Protein AF-A0A542EGG4-F1 (afdb_monomer)

Organism: NCBI:txid587872

Structure (mmCIF, N/CA/C/O backbone):
data_AF-A0A542EGG4-F1
#
_entry.id   AF-A0A542EGG4-F1
#
loop_
_atom_site.group_PDB
_atom_site.id
_atom_site.type_symbol
_atom_site.label_atom_id
_atom_site.label_alt_id
_atom_site.label_comp_id
_atom_site.label_asym_id
_atom_site.label_entity_id
_atom_site.label_seq_id
_atom_site.pdbx_PDB_ins_code
_atom_site.Cartn_x
_atom_site.Cartn_y
_atom_site.Cartn_z
_atom_site.occupancy
_atom_site.B_iso_or_equiv
_atom_site.auth_seq_id
_atom_site.auth_comp_id
_atom_site.auth_asym_id
_atom_site.auth_atom_id
_atom_site.pdbx_PDB_model_num
ATOM 1 N N . MET A 1 1 ? -15.621 12.700 -22.439 1.00 41.91 1 MET A N 1
ATOM 2 C CA . MET A 1 1 ? -15.819 11.638 -21.428 1.00 41.91 1 MET A CA 1
ATOM 3 C C . MET A 1 1 ? -14.914 11.967 -20.253 1.00 41.91 1 MET A C 1
ATOM 5 O O . MET A 1 1 ? -13.729 12.175 -20.471 1.00 41.91 1 MET A O 1
ATOM 9 N N . ARG A 1 2 ? -15.470 12.195 -19.060 1.00 46.06 2 ARG A N 1
ATOM 10 C CA . ARG A 1 2 ? -14.696 12.574 -17.867 1.00 46.06 2 ARG A CA 1
ATOM 11 C C . ARG A 1 2 ? -14.009 11.314 -17.336 1.00 46.06 2 ARG A C 1
ATOM 13 O O . ARG A 1 2 ? -14.687 10.437 -16.821 1.00 46.06 2 ARG A O 1
ATOM 20 N N . SER A 1 3 ? -12.698 11.219 -17.540 1.00 48.97 3 SER A N 1
ATOM 21 C CA . SER A 1 3 ? -11.841 10.110 -17.114 1.00 48.97 3 SER A CA 1
ATOM 22 C C . SER A 1 3 ? -11.917 9.910 -15.596 1.00 48.97 3 SER A C 1
ATOM 24 O O . SER A 1 3 ? -11.271 10.639 -14.851 1.00 48.97 3 SER A O 1
ATOM 26 N N . ASN A 1 4 ? -12.720 8.946 -15.142 1.00 55.47 4 ASN A N 1
ATOM 27 C CA . ASN A 1 4 ? -1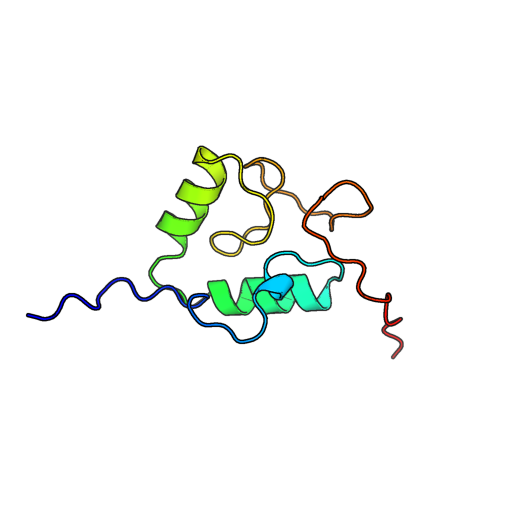2.846 8.563 -13.729 1.00 55.47 4 ASN A CA 1
ATOM 28 C C . ASN A 1 4 ? -12.505 7.074 -13.495 1.00 55.47 4 ASN A C 1
ATOM 30 O O . ASN A 1 4 ? -12.877 6.501 -12.479 1.00 55.47 4 ASN A O 1
ATOM 34 N N . ASP A 1 5 ? -11.788 6.434 -14.419 1.00 57.69 5 ASP A N 1
ATOM 35 C CA . ASP A 1 5 ? -11.601 4.971 -14.427 1.00 57.69 5 ASP A CA 1
ATOM 36 C C . ASP A 1 5 ? -10.471 4.440 -13.529 1.00 57.69 5 ASP A C 1
ATOM 38 O O . ASP A 1 5 ? -10.242 3.237 -13.451 1.00 57.69 5 ASP A O 1
ATOM 42 N N . LEU A 1 6 ? -9.766 5.311 -12.805 1.00 64.69 6 LEU A N 1
ATOM 43 C CA . LEU A 1 6 ? -8.744 4.900 -11.836 1.00 64.69 6 LEU A CA 1
ATOM 44 C C . LEU A 1 6 ? -8.921 5.650 -10.517 1.00 64.69 6 LEU A C 1
ATOM 46 O O . LEU A 1 6 ? -8.004 6.310 -10.032 1.00 64.69 6 LEU A O 1
ATOM 50 N N . GLN A 1 7 ? -10.109 5.562 -9.920 1.00 75.88 7 GLN A N 1
ATOM 51 C CA . GLN A 1 7 ? -10.282 6.025 -8.547 1.00 75.88 7 GLN A CA 1
ATOM 52 C C . GLN A 1 7 ? -9.615 5.024 -7.594 1.00 75.88 7 GLN A C 1
ATOM 54 O O . GLN A 1 7 ? -10.010 3.863 -7.494 1.00 75.88 7 GLN A O 1
ATOM 59 N N . TRP A 1 8 ? -8.545 5.457 -6.928 1.00 86.31 8 TRP A N 1
ATOM 60 C CA . TRP A 1 8 ? -7.835 4.634 -5.952 1.00 86.31 8 TRP A CA 1
ATOM 61 C C . TRP A 1 8 ? -8.667 4.569 -4.672 1.00 86.31 8 TRP A C 1
ATOM 63 O O . TRP A 1 8 ? -8.970 5.611 -4.097 1.00 86.31 8 TRP A O 1
ATOM 73 N N . ALA A 1 9 ? -9.004 3.367 -4.197 1.00 89.00 9 ALA A N 1
ATOM 74 C CA . ALA A 1 9 ? -9.879 3.179 -3.031 1.00 89.00 9 ALA A CA 1
ATOM 75 C C . ALA A 1 9 ? -9.351 3.833 -1.736 1.00 89.00 9 ALA A C 1
ATOM 77 O O . ALA A 1 9 ? -10.120 4.140 -0.832 1.00 89.00 9 ALA A O 1
ATOM 78 N N . CYS A 1 10 ? -8.037 4.048 -1.641 1.00 89.81 10 CYS A N 1
ATOM 79 C CA . CYS A 1 10 ? -7.399 4.731 -0.518 1.00 89.81 10 CYS A CA 1
ATOM 80 C C . CYS A 1 10 ? -7.407 6.267 -0.629 1.00 89.81 10 C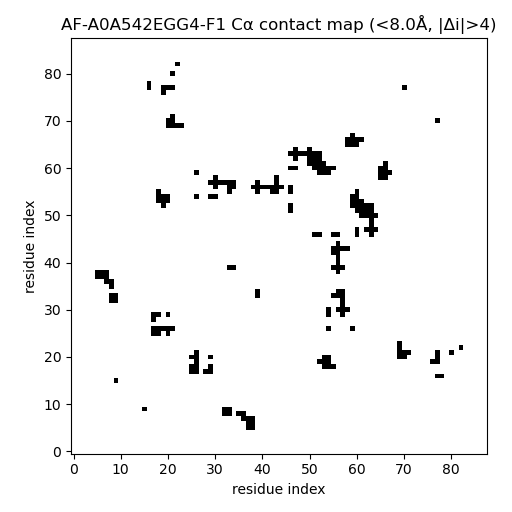YS A C 1
ATOM 82 O O . CYS A 1 10 ? -7.132 6.946 0.361 1.00 89.81 10 CYS A O 1
ATOM 84 N N . SER A 1 11 ? -7.696 6.829 -1.807 1.00 88.00 11 SER A N 1
ATOM 85 C CA . SER A 1 11 ? -7.647 8.274 -2.034 1.00 88.00 11 SER A CA 1
ATOM 86 C C . SER A 1 11 ? -8.786 8.977 -1.295 1.00 88.00 11 SER A C 1
ATOM 88 O O . SER A 1 11 ? -9.946 8.591 -1.418 1.00 88.00 11 SER A O 1
ATOM 90 N N . GLY A 1 12 ? -8.455 9.997 -0.500 1.00 83.81 12 GLY A N 1
ATOM 91 C CA . GLY A 1 12 ? -9.424 10.723 0.328 1.00 83.81 12 GLY A CA 1
ATOM 92 C C . GLY A 1 12 ? -9.868 9.987 1.597 1.00 83.81 12 GLY A C 1
ATOM 93 O O . GLY A 1 12 ? -10.801 10.441 2.258 1.00 83.81 12 GLY A O 1
ATOM 94 N N . HIS A 1 13 ? -9.220 8.874 1.965 1.00 87.69 13 HIS A N 1
ATOM 95 C CA . HIS A 1 13 ? -9.522 8.185 3.219 1.00 87.69 13 HIS A CA 1
ATOM 96 C C . HIS A 1 13 ? -9.294 9.130 4.419 1.00 87.69 13 HIS A C 1
ATOM 98 O O . HIS A 1 13 ? -8.235 9.757 4.497 1.00 87.69 13 HIS A O 1
ATOM 104 N N . PRO A 1 14 ? -10.228 9.216 5.388 1.00 88.38 14 PRO A N 1
ATOM 105 C CA . PRO A 1 14 ? -10.139 10.167 6.504 1.00 88.38 14 PRO A CA 1
ATOM 106 C C . PRO A 1 14 ? -8.960 9.902 7.454 1.00 88.38 14 PRO A C 1
ATOM 108 O O . PRO A 1 14 ? -8.608 10.761 8.255 1.00 88.38 14 PRO A O 1
ATOM 111 N N . GLN A 1 15 ? -8.370 8.706 7.384 1.00 87.06 15 GLN A N 1
ATOM 112 C CA . GLN A 1 15 ? -7.240 8.265 8.206 1.00 87.06 15 GLN A CA 1
ATOM 113 C C . GLN A 1 15 ? -6.164 7.631 7.312 1.00 87.06 15 GLN A C 1
ATOM 115 O O . GLN A 1 15 ? -6.158 6.407 7.151 1.00 87.06 15 GLN A O 1
ATOM 120 N N . PRO A 1 16 ? -5.291 8.420 6.665 1.00 88.06 16 PRO A N 1
ATOM 121 C CA . PRO A 1 16 ? -4.251 7.897 5.776 1.00 88.06 16 PRO A CA 1
ATOM 122 C C . PRO A 1 16 ? -3.185 7.078 6.521 1.00 88.06 16 PRO A C 1
ATOM 124 O O . PRO A 1 16 ? -2.562 6.193 5.939 1.00 88.06 16 PRO A O 1
ATOM 127 N N . GLU A 1 17 ? -3.011 7.295 7.826 1.00 87.69 17 GLU A N 1
ATOM 128 C CA . GLU A 1 17 ? -2.091 6.512 8.659 1.00 87.69 17 GLU A CA 1
ATOM 129 C C . GLU A 1 17 ? -2.388 5.004 8.700 1.00 87.69 17 GLU A C 1
ATOM 131 O O . GLU A 1 17 ? -1.513 4.227 9.069 1.00 87.69 17 GLU A O 1
ATOM 136 N N . ILE A 1 18 ? -3.605 4.569 8.344 1.00 90.69 18 ILE A N 1
ATOM 137 C CA . ILE A 1 18 ? -3.991 3.155 8.405 1.00 90.69 18 ILE A CA 1
ATOM 138 C C . ILE A 1 18 ? -3.160 2.313 7.430 1.00 90.69 18 ILE A C 1
ATOM 140 O O . ILE A 1 18 ? -2.865 1.152 7.705 1.00 90.69 18 ILE A O 1
ATOM 144 N N . PHE A 1 19 ? -2.714 2.926 6.327 1.00 91.62 19 PHE A N 1
ATOM 145 C CA . PHE A 1 19 ? -1.823 2.314 5.342 1.00 91.62 19 PHE A CA 1
ATOM 146 C C . PHE A 1 19 ? -0.374 2.207 5.838 1.00 91.62 19 PHE A C 1
ATOM 148 O O . PHE A 1 19 ? 0.436 1.548 5.196 1.00 91.62 19 PHE A O 1
ATOM 155 N N . PHE A 1 20 ? -0.054 2.749 7.016 1.00 90.56 20 PHE A N 1
ATOM 156 C CA . PHE A 1 20 ? 1.225 2.584 7.711 1.00 90.56 20 PHE A CA 1
ATOM 157 C C . PHE A 1 20 ? 0.997 1.899 9.069 1.00 90.56 20 PHE A C 1
ATOM 159 O O . PHE A 1 20 ? 1.119 2.525 10.126 1.00 90.56 20 PHE A O 1
ATOM 166 N N . PRO A 1 21 ? 0.603 0.613 9.064 1.00 88.06 21 PRO A N 1
ATOM 167 C CA . PRO A 1 21 ? 0.054 -0.035 10.242 1.00 88.06 21 PRO A CA 1
ATOM 168 C C . PRO A 1 21 ? 1.121 -0.364 11.288 1.00 88.06 21 PRO A C 1
ATOM 170 O O . PRO A 1 21 ? 2.150 -0.974 10.992 1.00 88.06 21 PRO A O 1
ATOM 173 N N . ASN A 1 22 ? 0.789 -0.062 12.543 1.00 84.44 22 ASN A N 1
ATOM 174 C CA . ASN A 1 22 ? 1.562 -0.459 13.726 1.00 84.44 22 ASN A CA 1
ATOM 175 C C . ASN A 1 22 ? 0.893 -1.590 14.516 1.00 84.44 22 ASN A C 1
ATOM 177 O O . ASN A 1 22 ? 1.466 -2.108 15.472 1.00 84.44 22 ASN A O 1
ATOM 181 N N . THR A 1 23 ? -0.324 -1.976 14.126 1.00 86.44 23 THR A N 1
ATOM 182 C CA . THR A 1 23 ? -1.084 -3.072 14.729 1.00 86.44 23 THR A CA 1
ATOM 183 C C . THR A 1 23 ? -1.594 -4.026 13.649 1.00 86.44 23 THR A C 1
ATOM 185 O O . THR A 1 23 ? -1.801 -3.639 12.497 1.00 86.44 23 THR A O 1
ATOM 188 N N . ASN A 1 24 ? -1.844 -5.287 14.019 1.00 89.69 24 ASN A N 1
ATOM 189 C CA . ASN A 1 24 ? -2.413 -6.273 13.090 1.00 89.69 24 ASN A CA 1
ATOM 190 C C . ASN A 1 24 ? -3.831 -5.888 12.647 1.00 89.69 24 ASN A C 1
ATOM 192 O O . ASN A 1 24 ? -4.250 -6.226 11.538 1.00 89.69 24 ASN A O 1
ATOM 196 N N . ARG A 1 25 ? -4.556 -5.152 13.497 1.00 90.62 25 ARG A N 1
ATOM 197 C CA . ARG A 1 25 ? -5.881 -4.616 13.188 1.00 90.62 25 ARG A CA 1
ATOM 198 C C . ARG A 1 25 ? -5.810 -3.606 12.046 1.00 90.62 25 ARG A C 1
ATOM 200 O O . ARG A 1 25 ? -6.543 -3.759 11.073 1.00 90.62 25 ARG A O 1
ATOM 207 N N . ASP A 1 26 ? -4.901 -2.638 12.135 1.00 90.81 26 ASP A N 1
ATOM 208 C CA . ASP A 1 26 ? -4.724 -1.613 11.099 1.00 90.81 26 ASP A CA 1
ATOM 209 C C . ASP A 1 26 ? -4.231 -2.237 9.792 1.00 90.81 26 ASP A C 1
ATOM 211 O O . ASP A 1 26 ? -4.750 -1.927 8.723 1.00 90.81 26 ASP A O 1
ATOM 215 N N . LEU A 1 27 ? -3.303 -3.198 9.876 1.00 92.31 27 LEU A N 1
ATOM 216 C CA . LEU A 1 27 ? -2.817 -3.933 8.707 1.00 92.31 27 LEU A CA 1
ATOM 217 C C . LEU A 1 27 ? -3.955 -4.664 7.989 1.00 92.31 27 LEU A C 1
ATOM 219 O O . LEU A 1 27 ? -4.063 -4.602 6.766 1.00 92.31 27 LEU A O 1
ATOM 223 N N . SER A 1 28 ? -4.812 -5.347 8.746 1.00 93.25 28 SER A N 1
ATOM 224 C CA . SER A 1 28 ? -5.961 -6.064 8.188 1.00 93.25 28 SER A CA 1
ATOM 225 C C . SER A 1 28 ? -6.973 -5.100 7.563 1.00 93.25 28 SER A C 1
ATOM 227 O O . SER A 1 28 ? -7.485 -5.366 6.477 1.00 93.25 28 SER A O 1
ATOM 229 N N . ALA A 1 29 ? -7.223 -3.957 8.207 1.00 93.00 29 ALA A N 1
ATOM 230 C CA . ALA A 1 29 ? -8.119 -2.926 7.694 1.00 93.00 29 ALA A CA 1
ATOM 231 C C . ALA A 1 29 ? -7.592 -2.289 6.396 1.00 93.00 29 ALA A C 1
ATOM 233 O O . ALA A 1 29 ? -8.327 -2.213 5.413 1.00 93.00 29 ALA A O 1
ATOM 234 N N . ALA A 1 30 ? -6.310 -1.920 6.342 1.00 93.81 30 ALA A N 1
ATOM 235 C CA . ALA A 1 30 ? -5.682 -1.382 5.137 1.00 93.81 30 ALA A CA 1
ATOM 236 C C . ALA A 1 30 ? -5.701 -2.386 3.975 1.00 93.81 30 ALA A C 1
ATOM 238 O O . ALA A 1 30 ? -6.069 -2.034 2.854 1.00 93.81 30 ALA A O 1
ATOM 239 N N . LYS A 1 31 ? -5.390 -3.663 4.241 1.00 94.06 31 LYS A N 1
ATOM 240 C CA . LYS A 1 31 ? -5.483 -4.730 3.232 1.00 94.06 31 LYS A CA 1
ATOM 241 C C . LYS A 1 31 ? -6.897 -4.890 2.678 1.00 94.06 31 LYS A C 1
ATOM 243 O O . LYS A 1 31 ? -7.042 -5.116 1.478 1.00 94.06 31 LYS A O 1
ATOM 248 N N . LYS A 1 32 ? -7.918 -4.749 3.530 1.00 94.38 32 LYS A N 1
ATOM 249 C CA . LYS A 1 32 ? -9.328 -4.790 3.127 1.00 94.38 32 LYS A CA 1
ATOM 250 C C . LYS A 1 32 ? -9.709 -3.600 2.245 1.00 94.38 32 LYS A C 1
ATOM 252 O O . LYS A 1 32 ? -10.376 -3.792 1.245 1.00 94.38 32 LYS A O 1
ATOM 257 N N . ILE A 1 33 ? -9.230 -2.391 2.540 1.00 93.06 33 ILE A N 1
ATOM 258 C CA . ILE A 1 33 ? -9.460 -1.238 1.650 1.00 93.06 33 ILE A CA 1
ATOM 259 C C . ILE A 1 33 ? -8.837 -1.491 0.268 1.00 93.06 33 ILE A C 1
ATOM 261 O O . ILE A 1 33 ? -9.421 -1.171 -0.765 1.00 93.06 33 ILE A O 1
ATOM 265 N N . CYS A 1 34 ? -7.655 -2.108 0.228 1.00 93.56 34 CYS A N 1
ATOM 266 C CA . CYS A 1 34 ? -6.996 -2.436 -1.030 1.00 93.56 34 CYS A CA 1
ATOM 267 C C . CYS A 1 34 ? -7.624 -3.615 -1.793 1.00 93.56 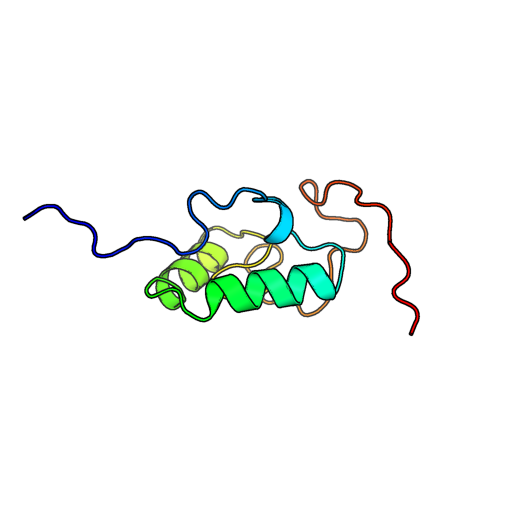34 CYS A C 1
ATOM 269 O O . CYS A 1 34 ? -7.317 -3.752 -2.978 1.00 93.56 34 CYS A O 1
ATOM 271 N N . SER A 1 35 ? -8.423 -4.493 -1.169 1.00 89.88 35 SER A N 1
ATOM 272 C CA . SER A 1 35 ? -8.903 -5.722 -1.829 1.00 89.88 35 SER A CA 1
ATOM 273 C C . SER A 1 35 ? -9.836 -5.437 -2.996 1.00 89.88 35 SER A C 1
ATOM 275 O O . SER A 1 35 ? -9.740 -6.126 -4.008 1.00 89.88 35 SER A O 1
ATOM 277 N N . ASP A 1 36 ? -10.646 -4.387 -2.870 1.00 85.38 36 ASP A N 1
ATOM 278 C CA . ASP A 1 36 ? -11.692 -4.033 -3.833 1.00 85.38 36 ASP A CA 1
ATOM 279 C C . ASP A 1 36 ? -11.249 -2.904 -4.783 1.00 85.38 36 ASP A C 1
ATOM 281 O O . ASP A 1 36 ? -12.035 -2.379 -5.568 1.00 85.38 36 ASP A O 1
ATOM 285 N N . CYS A 1 37 ? -9.972 -2.507 -4.721 1.00 91.94 37 CYS A N 1
ATOM 286 C CA . CYS A 1 37 ? -9.430 -1.420 -5.528 1.00 91.94 37 CYS 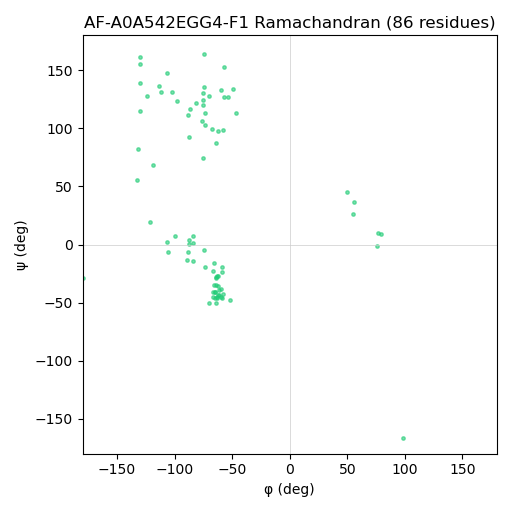A CA 1
ATOM 287 C C . CYS A 1 37 ? -9.085 -1.904 -6.950 1.00 91.94 37 CYS A C 1
ATOM 289 O O . CYS A 1 37 ? -8.205 -2.760 -7.096 1.00 91.94 37 CYS A O 1
ATOM 291 N N . PRO A 1 38 ? -9.655 -1.316 -8.020 1.00 91.00 38 PRO A N 1
ATOM 292 C CA . PRO A 1 38 ? -9.329 -1.706 -9.397 1.00 91.00 38 PRO A CA 1
ATOM 293 C C . PRO A 1 38 ? -7.855 -1.441 -9.748 1.00 91.00 38 PRO A C 1
ATOM 295 O O . PRO A 1 38 ? -7.255 -2.155 -10.546 1.00 91.00 38 PRO A O 1
ATOM 298 N N . ALA A 1 39 ? -7.228 -0.461 -9.092 1.00 90.94 39 ALA A N 1
ATOM 299 C CA . ALA A 1 39 ? -5.823 -0.116 -9.285 1.00 90.94 39 ALA A CA 1
ATOM 300 C C . ALA A 1 39 ? -4.848 -0.975 -8.452 1.00 90.94 39 ALA A C 1
ATOM 302 O O . ALA A 1 39 ? -3.654 -0.679 -8.436 1.00 90.94 39 ALA A O 1
ATOM 303 N N . LYS A 1 40 ? -5.307 -2.027 -7.753 1.00 92.31 40 LYS A N 1
ATOM 304 C CA . LYS A 1 40 ? -4.496 -2.811 -6.798 1.00 92.31 40 LYS A CA 1
ATOM 305 C C . LYS A 1 40 ? -3.168 -3.306 -7.381 1.00 92.31 40 LYS A C 1
ATOM 307 O O . LYS A 1 40 ? -2.132 -3.130 -6.745 1.00 92.31 40 LYS A O 1
ATOM 312 N N . LEU A 1 41 ? -3.185 -3.897 -8.579 1.00 92.50 41 LEU A N 1
ATOM 313 C CA . LEU A 1 41 ? -1.977 -4.442 -9.216 1.00 92.50 41 LEU A CA 1
ATOM 314 C C . LEU A 1 41 ? -0.983 -3.337 -9.599 1.00 92.50 41 LEU A C 1
ATOM 316 O O . LEU A 1 41 ? 0.206 -3.446 -9.307 1.00 92.50 41 LEU A O 1
ATOM 320 N N . MET A 1 42 ? -1.484 -2.254 -10.197 1.00 93.69 42 MET A N 1
ATOM 321 C CA . MET A 1 42 ? -0.680 -1.090 -10.585 1.00 93.69 42 MET A CA 1
ATOM 322 C C . MET A 1 42 ? -0.070 -0.401 -9.358 1.00 93.69 42 MET A C 1
ATOM 324 O O . MET A 1 42 ? 1.121 -0.116 -9.338 1.00 93.69 42 MET A O 1
ATOM 328 N N . CYS A 1 43 ? -0.872 -0.198 -8.309 1.00 94.38 43 CYS A N 1
ATOM 329 C CA . CYS A 1 43 ? -0.442 0.378 -7.037 1.00 94.38 43 CYS A CA 1
ATOM 330 C C . CYS A 1 43 ? 0.620 -0.492 -6.352 1.00 94.38 43 CYS A C 1
ATOM 332 O O . CYS A 1 43 ? 1.630 0.030 -5.890 1.00 94.38 43 CYS A O 1
ATOM 334 N N . GLY A 1 44 ? 0.434 -1.816 -6.330 1.00 95.06 44 GLY A N 1
ATOM 335 C CA . GLY A 1 44 ? 1.425 -2.739 -5.775 1.00 95.06 44 GLY A CA 1
ATOM 336 C C . GLY A 1 44 ? 2.767 -2.652 -6.503 1.00 95.06 44 GLY A C 1
ATOM 337 O O . GLY A 1 44 ? 3.806 -2.555 -5.859 1.00 95.06 44 GLY A O 1
ATOM 338 N N . ARG A 1 45 ? 2.746 -2.614 -7.841 1.00 96.50 45 ARG A N 1
ATOM 339 C CA . ARG A 1 45 ? 3.957 -2.462 -8.656 1.00 96.50 45 ARG A CA 1
ATOM 340 C C . ARG A 1 45 ? 4.656 -1.124 -8.413 1.00 96.50 45 ARG A C 1
ATOM 342 O O . ARG A 1 45 ? 5.861 -1.118 -8.194 1.00 96.50 45 ARG A O 1
ATOM 349 N N . ALA A 1 46 ? 3.898 -0.028 -8.388 1.00 94.81 46 ALA A N 1
ATOM 350 C CA . ALA A 1 46 ? 4.436 1.297 -8.092 1.00 94.81 46 ALA A CA 1
ATOM 351 C C . ALA A 1 46 ? 5.116 1.335 -6.713 1.00 94.81 46 ALA A C 1
ATOM 353 O O . ALA A 1 46 ? 6.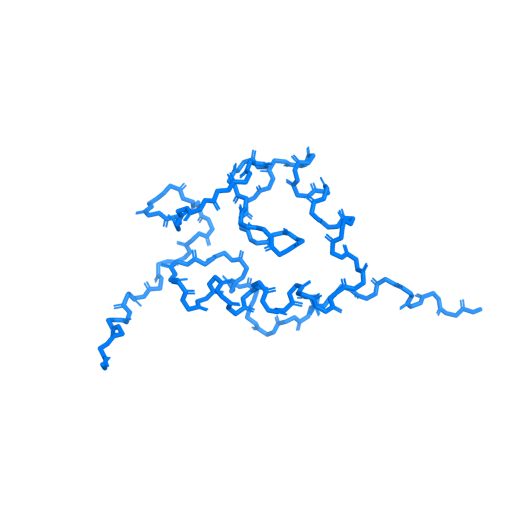220 1.850 -6.590 1.00 94.81 46 ALA A O 1
ATOM 354 N N . GLY A 1 47 ? 4.510 0.711 -5.695 1.00 95.62 47 GLY A N 1
ATOM 355 C CA . GLY A 1 47 ? 5.107 0.634 -4.360 1.00 95.62 47 GLY A CA 1
ATOM 356 C C . GLY A 1 47 ? 6.440 -0.125 -4.327 1.00 95.62 47 GLY A C 1
ATOM 357 O O . GLY A 1 47 ? 7.350 0.262 -3.599 1.00 95.62 47 GLY A O 1
ATOM 358 N N . VAL A 1 48 ? 6.589 -1.178 -5.137 1.00 96.94 48 VAL A N 1
ATOM 359 C CA . VAL A 1 48 ? 7.860 -1.911 -5.274 1.00 96.94 48 VAL A CA 1
ATOM 360 C C . VAL A 1 48 ? 8.908 -1.062 -5.997 1.00 96.94 48 VAL A C 1
ATOM 362 O O . VAL A 1 48 ? 10.022 -0.916 -5.501 1.00 96.94 48 VAL A O 1
ATOM 365 N N . GLU A 1 49 ? 8.556 -0.487 -7.150 1.00 97.38 49 GLU A N 1
ATOM 366 C CA . GLU A 1 49 ? 9.476 0.291 -7.996 1.00 97.38 49 GLU A CA 1
ATOM 367 C C . GLU A 1 49 ? 9.975 1.569 -7.304 1.00 97.38 49 GLU A C 1
ATOM 369 O O . GLU A 1 49 ? 11.133 1.947 -7.467 1.00 97.38 49 GLU A O 1
ATOM 374 N 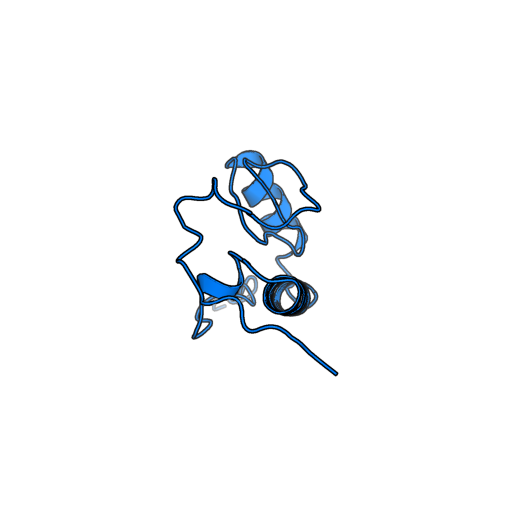N . SER A 1 50 ? 9.127 2.206 -6.496 1.00 95.88 50 SER A N 1
ATOM 375 C CA . SER A 1 50 ? 9.460 3.419 -5.741 1.00 95.88 50 SER A CA 1
ATOM 376 C C . SER A 1 50 ? 10.083 3.146 -4.366 1.00 95.88 50 SER A C 1
ATOM 378 O O . SER A 1 50 ? 10.360 4.092 -3.636 1.00 95.88 50 SER A O 1
ATOM 380 N N . LEU A 1 51 ? 10.340 1.878 -4.013 1.00 95.50 51 LEU A N 1
ATOM 381 C CA . LEU A 1 51 ? 10.875 1.478 -2.703 1.00 95.50 51 LEU A CA 1
ATOM 382 C C . LEU A 1 51 ? 10.017 1.978 -1.530 1.00 95.50 51 LEU A C 1
ATOM 384 O O . LEU A 1 51 ? 10.513 2.324 -0.457 1.00 95.50 51 LEU A O 1
ATOM 388 N N . GLU A 1 52 ? 8.706 1.992 -1.727 1.00 94.06 52 GLU A N 1
ATOM 389 C CA . GLU A 1 52 ? 7.765 2.496 -0.742 1.00 94.06 52 GLU A CA 1
ATOM 390 C C . GLU A 1 52 ? 7.593 1.518 0.418 1.00 94.06 52 GLU A C 1
ATOM 392 O O . GLU A 1 52 ? 7.931 0.331 0.364 1.00 94.06 52 GLU A O 1
ATOM 397 N N . SER A 1 53 ? 7.033 2.024 1.507 1.00 91.94 53 SER A N 1
ATOM 398 C CA . SER A 1 53 ? 6.680 1.205 2.661 1.00 91.94 53 SER A CA 1
ATOM 399 C C . SER A 1 53 ? 5.247 1.478 3.088 1.00 91.94 53 SER A C 1
ATOM 401 O O . SER A 1 53 ? 4.653 2.487 2.721 1.00 91.94 53 SER A O 1
ATOM 403 N N . GLY A 1 54 ? 4.682 0.557 3.859 1.00 92.56 54 GLY A N 1
ATOM 404 C CA . GLY A 1 54 ? 3.260 0.560 4.192 1.00 92.56 54 GLY A CA 1
ATOM 405 C C . GLY A 1 54 ? 2.485 -0.404 3.301 1.00 92.56 54 GLY A C 1
ATOM 406 O O . GLY A 1 54 ? 3.063 -1.276 2.657 1.00 92.56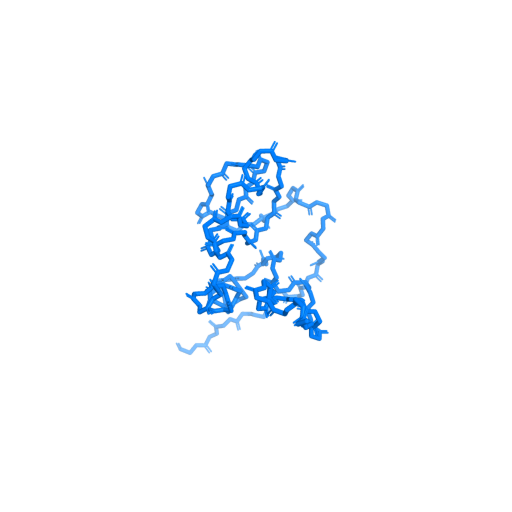 54 GLY A O 1
ATOM 407 N N . VAL A 1 55 ? 1.163 -0.300 3.297 1.00 94.88 55 VAL A N 1
ATOM 408 C CA . VAL A 1 55 ? 0.287 -1.183 2.529 1.00 94.88 55 VAL A CA 1
ATOM 409 C C . VAL A 1 55 ? 0.075 -0.613 1.132 1.00 94.88 55 VAL A C 1
ATOM 411 O O . VAL A 1 55 ? -0.618 0.384 0.959 1.00 94.88 55 VAL A O 1
ATOM 414 N N . TRP A 1 56 ? 0.623 -1.303 0.136 1.00 95.06 56 TRP A N 1
ATOM 415 C CA . TRP A 1 56 ? 0.531 -0.968 -1.284 1.00 95.06 56 TRP A CA 1
ATOM 416 C C . TRP A 1 56 ? -0.045 -2.156 -2.042 1.00 95.06 56 TRP A C 1
ATOM 418 O O . TRP A 1 56 ? 0.407 -3.289 -1.876 1.00 95.06 56 TRP A O 1
ATOM 428 N N . GLY A 1 57 ? -1.096 -1.936 -2.835 1.00 95.06 57 GLY A N 1
ATOM 429 C CA . GLY A 1 57 ? -1.760 -3.026 -3.562 1.00 95.06 57 GLY A CA 1
ATOM 430 C C . GLY A 1 57 ? -2.239 -4.185 -2.668 1.00 95.06 57 GLY A C 1
ATOM 431 O O . GLY A 1 57 ? -2.342 -5.320 -3.127 1.00 95.06 57 GLY A O 1
ATOM 432 N N . GLY A 1 58 ? -2.517 -3.931 -1.384 1.00 94.88 58 GLY A N 1
ATOM 433 C CA . GLY A 1 58 ? -2.908 -4.956 -0.407 1.00 94.88 58 GLY A CA 1
ATOM 434 C C . GLY A 1 58 ? -1.753 -5.785 0.168 1.00 94.88 58 GLY A C 1
ATOM 435 O O . GLY A 1 58 ? -1.998 -6.743 0.902 1.00 94.88 58 GLY A O 1
ATOM 436 N N . THR A 1 59 ? -0.508 -5.410 -0.112 1.00 95.38 59 THR A N 1
ATOM 437 C CA . THR A 1 59 ? 0.694 -6.038 0.442 1.00 95.38 59 THR A CA 1
ATOM 438 C C . THR A 1 59 ? 1.407 -5.042 1.340 1.00 95.38 59 THR A C 1
ATOM 440 O O . THR A 1 59 ? 1.545 -3.875 0.991 1.00 95.38 59 THR A O 1
ATOM 443 N N . LEU A 1 60 ? 1.856 -5.494 2.510 1.00 94.50 60 LEU A N 1
ATOM 444 C CA . LEU A 1 60 ? 2.737 -4.684 3.342 1.00 94.50 60 LEU A CA 1
ATOM 445 C C . LEU A 1 60 ? 4.133 -4.716 2.722 1.00 94.50 60 LEU A C 1
ATOM 447 O O . LEU A 1 60 ? 4.711 -5.790 2.575 1.00 94.50 60 LEU A O 1
ATOM 451 N N . LEU A 1 61 ? 4.647 -3.552 2.349 1.00 94.50 61 LEU A N 1
ATOM 452 C CA . LEU A 1 61 ? 5.990 -3.369 1.824 1.00 94.50 61 LEU A CA 1
ATOM 453 C C . LEU A 1 61 ? 6.882 -2.707 2.872 1.00 94.50 61 LEU A C 1
ATOM 455 O O . LEU A 1 61 ? 6.432 -1.886 3.675 1.00 94.50 61 LEU A O 1
ATOM 459 N N . HIS A 1 62 ? 8.159 -3.060 2.838 1.00 92.50 62 HIS A N 1
ATOM 460 C CA . HIS A 1 62 ? 9.238 -2.351 3.500 1.00 92.50 62 HIS A CA 1
ATOM 461 C C . HIS A 1 62 ? 10.349 -2.117 2.478 1.00 92.50 62 HIS A C 1
ATOM 463 O O . HIS A 1 62 ? 10.921 -3.078 1.968 1.00 92.50 62 HIS A O 1
ATOM 469 N N . ASN A 1 63 ? 10.617 -0.853 2.153 1.00 91.94 63 ASN A N 1
ATOM 470 C CA . ASN A 1 63 ? 11.554 -0.444 1.102 1.00 91.94 63 ASN A CA 1
ATOM 471 C C . ASN A 1 63 ? 11.305 -1.173 -0.234 1.00 91.94 63 ASN A C 1
ATOM 473 O O . ASN A 1 63 ? 12.223 -1.719 -0.839 1.00 91.94 63 ASN A O 1
ATOM 477 N N . GLY A 1 64 ? 10.040 -1.264 -0.652 1.00 94.31 64 GLY A N 1
ATOM 478 C CA . GLY A 1 64 ? 9.618 -1.962 -1.870 1.00 94.31 64 GLY A CA 1
ATOM 479 C C . GLY A 1 64 ? 9.600 -3.490 -1.772 1.00 94.31 64 GLY A C 1
ATOM 480 O O . GLY A 1 64 ? 9.207 -4.156 -2.725 1.00 94.31 64 GLY A O 1
ATOM 481 N N . VAL A 1 65 ? 9.977 -4.077 -0.633 1.00 94.19 65 VAL A N 1
ATOM 482 C CA . VAL A 1 65 ? 10.023 -5.533 -0.446 1.00 94.19 65 VAL A CA 1
ATOM 483 C C . VAL A 1 65 ? 8.808 -6.011 0.354 1.00 94.19 65 VAL A C 1
ATOM 485 O O . VAL A 1 65 ? 8.528 -5.449 1.415 1.00 94.19 65 VAL A O 1
ATOM 488 N N . PRO A 1 66 ? 8.086 -7.060 -0.089 1.00 94.38 66 PRO A N 1
ATOM 489 C CA . PRO A 1 66 ? 7.022 -7.670 0.701 1.00 94.38 66 PRO A CA 1
ATOM 490 C C . PRO A 1 66 ? 7.496 -8.077 2.099 1.00 94.38 66 PRO A C 1
ATOM 492 O O . PRO A 1 66 ? 8.474 -8.803 2.260 1.00 94.38 66 PRO A O 1
ATOM 495 N N . ASN A 1 67 ? 6.770 -7.626 3.115 1.00 90.06 67 ASN A N 1
ATOM 496 C CA . ASN A 1 67 ? 7.087 -7.843 4.515 1.00 90.06 67 ASN A CA 1
ATOM 497 C C . ASN A 1 67 ? 5.856 -8.378 5.264 1.00 90.06 67 ASN A C 1
ATOM 499 O O . ASN A 1 67 ? 4.735 -7.913 5.075 1.00 90.06 67 ASN A O 1
ATOM 503 N N . ASN A 1 68 ? 6.072 -9.347 6.153 1.00 85.19 68 ASN A N 1
ATOM 504 C CA . ASN A 1 68 ? 5.024 -9.950 6.983 1.00 85.19 68 ASN A CA 1
ATOM 505 C C . ASN A 1 68 ? 5.084 -9.517 8.455 1.00 85.19 68 ASN A C 1
ATOM 507 O O . ASN A 1 68 ? 4.291 -9.993 9.266 1.00 85.19 68 ASN A O 1
ATOM 511 N N . ARG A 1 69 ? 6.020 -8.635 8.820 1.00 84.25 69 ARG A N 1
ATOM 512 C CA . ARG A 1 69 ? 6.168 -8.113 10.182 1.00 84.25 69 ARG A CA 1
ATOM 513 C C . ARG A 1 69 ? 5.806 -6.635 10.219 1.00 84.25 69 ARG A C 1
ATOM 515 O O . ARG A 1 69 ? 6.299 -5.859 9.409 1.00 84.25 69 ARG A O 1
ATOM 522 N N . LEU A 1 70 ? 4.963 -6.246 11.172 1.00 82.44 70 LEU A N 1
ATOM 523 C CA . LEU A 1 70 ? 4.658 -4.835 11.428 1.00 82.44 70 LEU A CA 1
ATOM 524 C C . LEU A 1 70 ? 5.939 -4.050 11.727 1.00 82.44 70 LEU A C 1
ATOM 526 O O . LEU A 1 70 ? 6.907 -4.606 12.249 1.00 82.44 70 LEU A O 1
ATOM 530 N N . PHE A 1 71 ? 5.933 -2.753 11.426 1.00 72.62 71 PHE A N 1
ATOM 531 C CA . PHE A 1 71 ? 7.076 -1.885 11.687 1.00 72.62 71 PHE A CA 1
ATOM 532 C C . PHE A 1 71 ? 7.267 -1.718 13.199 1.00 72.62 71 PHE A C 1
ATOM 534 O O . PHE A 1 71 ? 6.578 -0.940 13.848 1.00 72.62 71 PHE A O 1
ATOM 541 N N . THR A 1 72 ? 8.196 -2.463 13.797 1.00 60.66 72 THR A N 1
ATOM 542 C CA . THR A 1 72 ? 8.375 -2.468 15.259 1.00 60.66 72 THR A CA 1
ATOM 543 C C . THR A 1 72 ? 9.311 -1.384 15.795 1.00 60.66 72 THR A C 1
ATOM 545 O O . THR A 1 72 ? 9.508 -1.330 17.007 1.00 60.66 72 THR A O 1
ATOM 548 N N . ARG A 1 73 ? 9.885 -0.509 14.951 1.00 56.00 73 ARG A N 1
ATOM 549 C CA . ARG A 1 73 ? 10.690 0.655 15.396 1.00 56.00 73 ARG A CA 1
ATOM 550 C C . ARG A 1 73 ? 11.249 1.537 14.278 1.00 56.00 73 ARG A C 1
ATOM 552 O O . ARG A 1 73 ? 11.486 2.711 14.524 1.00 56.00 73 ARG A O 1
ATOM 559 N N . GLU A 1 74 ? 11.503 0.973 13.098 1.00 53.22 74 GLU A N 1
ATOM 560 C CA . GLU A 1 74 ? 12.350 1.610 12.073 1.00 53.22 74 GLU A CA 1
ATOM 561 C C . GLU A 1 74 ? 11.619 2.534 11.096 1.00 53.22 74 GLU A C 1
ATOM 563 O O . GLU A 1 74 ? 12.279 3.291 10.393 1.00 53.22 74 GLU A O 1
ATOM 568 N N . TYR A 1 75 ? 10.283 2.513 11.032 1.00 59.25 75 TYR A N 1
ATOM 569 C CA . TYR A 1 75 ? 9.584 3.270 9.994 1.00 59.25 75 TYR A CA 1
ATOM 570 C C . TYR A 1 75 ? 9.317 4.733 10.409 1.00 59.25 75 TYR A C 1
ATOM 572 O O . TYR A 1 75 ? 8.541 4.952 11.340 1.00 59.25 75 TYR A O 1
ATOM 580 N N . PRO A 1 76 ? 9.884 5.752 9.727 1.00 56.62 76 PRO A N 1
ATOM 581 C CA . PRO A 1 76 ? 9.757 7.158 10.138 1.00 56.62 76 PRO A CA 1
ATOM 582 C C . PRO A 1 76 ? 8.312 7.679 10.129 1.00 56.62 76 PRO A C 1
ATOM 584 O O . PRO A 1 76 ? 7.973 8.576 10.896 1.00 56.62 76 PRO A O 1
ATOM 587 N N . GLY A 1 77 ? 7.452 7.101 9.279 1.00 56.44 77 GLY A N 1
ATOM 588 C CA . GLY A 1 77 ? 6.029 7.444 9.172 1.00 56.44 77 GLY A CA 1
ATOM 589 C C . GLY A 1 77 ? 5.110 6.667 10.120 1.00 56.44 77 GLY A C 1
ATOM 590 O O . GLY A 1 77 ? 3.920 6.970 10.203 1.00 56.44 77 GLY A O 1
ATOM 591 N N . ALA A 1 78 ? 5.636 5.682 10.857 1.00 59.03 78 ALA A N 1
ATOM 592 C CA . ALA A 1 78 ? 4.891 4.934 11.862 1.00 59.03 78 ALA A CA 1
ATOM 593 C C . ALA A 1 78 ? 4.713 5.814 13.105 1.00 59.03 78 ALA A C 1
ATOM 595 O O . ALA A 1 78 ? 5.370 5.635 14.130 1.00 59.03 78 ALA A O 1
ATOM 596 N N . GLY A 1 79 ? 3.817 6.797 13.016 1.00 54.19 79 GLY A N 1
ATOM 597 C CA . GLY A 1 79 ? 3.433 7.615 14.158 1.00 54.19 79 GLY A CA 1
ATOM 598 C C . GLY A 1 79 ? 3.097 6.719 15.351 1.00 54.19 79 GLY A C 1
ATOM 599 O O . GLY A 1 79 ? 2.399 5.714 15.213 1.00 54.19 79 GLY A O 1
ATOM 600 N N . ARG A 1 80 ? 3.621 7.054 16.532 1.00 52.16 80 ARG A N 1
ATOM 601 C CA . ARG A 1 80 ? 3.462 6.265 17.760 1.00 52.16 80 ARG A CA 1
ATOM 602 C C . ARG A 1 80 ? 1.984 6.222 18.181 1.00 52.16 80 ARG A C 1
ATOM 604 O O . ARG A 1 80 ? 1.533 7.039 18.977 1.00 52.16 80 ARG A O 1
ATOM 611 N N . LYS A 1 81 ? 1.214 5.266 17.660 1.00 56.62 81 LYS A N 1
ATOM 612 C CA . LYS A 1 81 ? -0.122 4.929 18.168 1.00 56.62 81 LYS A CA 1
ATOM 613 C C . LYS A 1 81 ? 0.089 4.139 19.466 1.00 56.62 81 LYS A C 1
ATOM 615 O O . LYS A 1 81 ? 0.914 3.225 19.490 1.00 56.62 81 LYS A O 1
ATOM 620 N N . LYS A 1 82 ? -0.590 4.494 20.566 1.00 46.38 82 LYS A N 1
ATOM 621 C CA . LYS A 1 82 ? -0.526 3.675 21.790 1.00 46.38 82 LYS A CA 1
ATOM 622 C C . LYS A 1 82 ? -0.989 2.265 21.423 1.00 46.38 82 LYS A C 1
ATOM 624 O O . LYS A 1 82 ? -2.051 2.118 20.825 1.00 46.38 82 LYS A O 1
ATOM 629 N N . ALA A 1 83 ? -0.183 1.258 21.747 1.00 49.12 83 ALA A N 1
ATOM 630 C CA . ALA A 1 83 ? -0.569 -0.134 21.589 1.00 49.12 83 ALA A CA 1
ATOM 631 C C . ALA A 1 83 ? -1.784 -0.389 22.488 1.00 49.12 83 ALA A C 1
ATOM 633 O O . ALA A 1 83 ? -1.651 -0.550 23.699 1.00 49.12 83 ALA A O 1
ATOM 634 N N . THR A 1 84 ? -2.984 -0.345 21.917 1.00 46.28 84 THR A N 1
ATOM 635 C CA . THR A 1 84 ? -4.176 -0.834 22.598 1.00 46.28 84 THR A CA 1
ATOM 636 C C . THR A 1 84 ? -4.084 -2.349 22.581 1.00 46.28 84 THR A C 1
ATOM 638 O O . THR A 1 84 ? -4.289 -2.979 21.545 1.00 46.28 84 THR A O 1
ATOM 641 N N . THR A 1 85 ? -3.715 -2.917 23.727 1.00 42.84 85 THR A N 1
ATOM 642 C CA . THR A 1 85 ? -3.819 -4.344 24.029 1.00 42.84 85 THR A CA 1
ATOM 643 C C . THR A 1 85 ? -5.206 -4.832 23.623 1.00 42.84 85 THR A C 1
ATOM 645 O O . THR A 1 85 ? -6.212 -4.399 24.183 1.00 42.84 85 THR A O 1
ATOM 648 N N . GLN A 1 86 ? -5.268 -5.687 22.608 1.00 45.28 86 GLN A N 1
ATOM 649 C CA . GLN A 1 86 ? -6.502 -6.338 22.197 1.00 45.28 86 GLN A CA 1
ATOM 650 C C . GLN A 1 86 ? -6.633 -7.615 23.033 1.00 45.28 86 GLN A C 1
ATOM 652 O O . GLN A 1 86 ? -6.048 -8.638 22.692 1.00 45.28 86 GLN A O 1
ATOM 657 N N . SER A 1 87 ? -7.335 -7.513 24.163 1.00 39.41 87 SER A N 1
ATOM 658 C CA . SER A 1 87 ? -7.801 -8.660 24.949 1.00 39.41 87 SER A CA 1
ATOM 659 C C . SER A 1 87 ? -9.259 -8.948 24.596 1.00 39.41 87 SER A C 1
ATOM 661 O O . SER A 1 87 ? -10.096 -8.054 24.736 1.00 39.41 87 SER A O 1
ATOM 663 N N . ALA A 1 88 ? -9.540 -10.176 24.168 1.00 35.28 88 ALA A N 1
ATOM 664 C CA . ALA A 1 88 ? -10.780 -10.914 24.416 1.00 35.28 88 ALA A CA 1
ATOM 665 C C . ALA A 1 88 ? -10.493 -12.401 24.183 1.00 35.28 88 ALA A C 1
ATOM 667 O O . ALA A 1 88 ? -9.988 -12.718 23.082 1.00 35.28 88 ALA A O 1
#

Secondary structure (DSSP, 8-state):
----TT--TTTT-S-GGGGS-SSHHHHHHHHHHHHT-TTHHHHHHHHHHTT--EEETTEEEETTEE--S--SS--TT-----------

Nearest PDB structures (foldseek):
  7kug-assembly2_C  TM=8.737E-01  e=4.499E-05  Mycobacterium tuberculosis H37Rv
  7kuf-assembly1_A  TM=8.116E-01  e=3.559E-05  Mycobacterium tuberculosis
  7kim-assembly1_Z  TM=7.825E-01  e=1.986E-04  Mycobacterium tuberculosis
  7kif-assembly1_Z  TM=7.738E-01  e=7.500E-04  Mycobacterium tuberculosis
  8dy9-assembly1_H  TM=7.968E-01  e=1.998E-02  Streptomyces venezuelae

Radius of gyration: 13.69 Å; Cα contacts (8 Å, |Δi|>4): 119; chains: 1; bounding box: 28×24×46 Å

Sequence (88 aa):
MRSNDLQWACSGHPQPEIFFPNTNRDLSAAKKICSDCPAKLMCGRAGVESLESGVWGGTLLHNGVPNNRLFTREYPGAGRKKATTQSA

Solvent-accessible surface area (backbone atoms only — not comparable to full-atom values): 5297 Å² total; per-residue (Å²): 133,86,89,67,91,74,67,50,62,69,68,86,47,96,60,67,63,38,35,40,32,77,46,74,67,35,42,51,51,34,30,55,52,27,69,80,22,86,47,21,69,63,42,29,50,49,28,36,77,68,40,32,63,27,55,31,42,47,38,42,25,51,66,27,36,84,47,94,68,67,61,85,78,83,49,92,79,51,69,88,68,79,84,74,80,86,82,130

InterPro domains:
  IPR034768 WhiB-like iron-sulfur binding domain [PF02467] (9-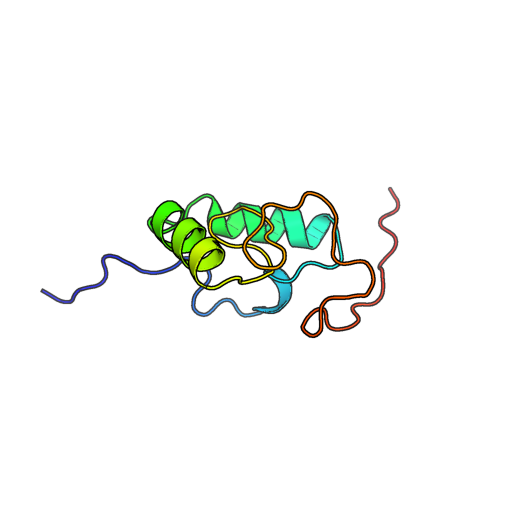59)
  IPR034768 WhiB-like iron-sulfur binding domain [PS51674] (9-66)

pLDDT: mean 80.68, std 18.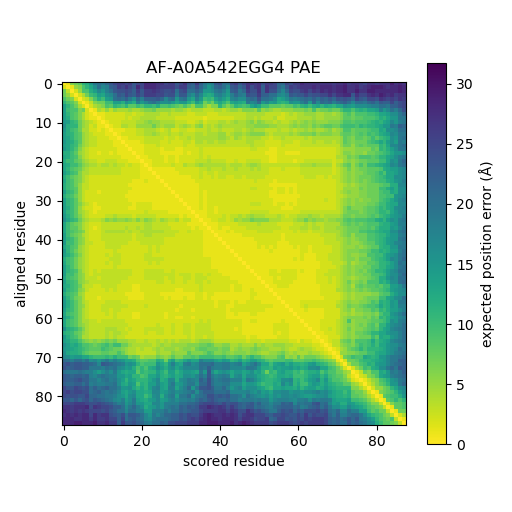23, range [35.28, 97.38]

Foldseek 3Di:
DPPPPQDFLLPPDPCNCLQQDQDPVSLVVLLVSLPPGPCLVVQLVCCLVQLHAGQTSSFGGHRSHGDDDHDPDPDPSNPDDPPPPDDD

Mean predicted aligned error: 8.0 Å